Protein AF-A0A1Z7M956-F1 (afdb_monomer_lite)

Radius of gyration: 35.37 Å; chains: 1; bounding box: 91×57×84 Å

Structure (mmCIF, N/CA/C/O backbone):
data_AF-A0A1Z7M956-F1
#
_entry.id   AF-A0A1Z7M956-F1
#
loop_
_atom_site.group_PDB
_atom_site.id
_atom_site.type_symbol
_atom_site.label_atom_id
_atom_site.label_alt_id
_atom_site.label_comp_id
_atom_site.label_asym_id
_atom_site.label_entity_id
_atom_site.label_seq_id
_atom_site.pdbx_PDB_ins_code
_atom_site.Cartn_x
_atom_site.Cartn_y
_atom_site.Cartn_z
_atom_site.occupancy
_atom_site.B_iso_or_equiv
_atom_site.auth_seq_id
_atom_site.auth_comp_id
_atom_site.auth_asym_id
_atom_site.auth_atom_id
_atom_site.pdbx_PDB_model_num
ATOM 1 N N . MET A 1 1 ? -4.228 -3.769 26.757 1.00 69.06 1 MET A N 1
ATOM 2 C CA . MET A 1 1 ? -4.460 -3.901 25.302 1.00 69.06 1 MET A CA 1
ATOM 3 C C . MET A 1 1 ? -5.666 -3.045 24.948 1.00 69.06 1 MET A C 1
ATOM 5 O O . MET A 1 1 ? -6.749 -3.319 25.454 1.00 69.06 1 MET A O 1
ATOM 9 N N . ASN A 1 2 ? -5.478 -1.980 24.170 1.00 79.06 2 ASN A N 1
ATOM 10 C CA . ASN A 1 2 ? -6.565 -1.058 23.831 1.00 79.06 2 ASN A CA 1
ATOM 11 C C . ASN A 1 2 ? -7.382 -1.644 22.675 1.00 79.06 2 ASN A C 1
ATOM 13 O O . ASN A 1 2 ? -6.807 -2.139 21.709 1.00 79.06 2 ASN A O 1
ATOM 17 N N . LYS A 1 3 ? -8.715 -1.613 22.776 1.00 86.62 3 LYS A N 1
ATOM 18 C CA . LYS A 1 3 ? -9.624 -2.133 21.745 1.00 86.62 3 LYS A CA 1
ATOM 19 C C . LYS A 1 3 ? -10.514 -1.006 21.232 1.00 86.62 3 LYS A C 1
ATOM 21 O O . LYS A 1 3 ? -11.073 -0.253 22.028 1.00 86.62 3 LYS A O 1
ATOM 26 N N . LYS A 1 4 ? -10.671 -0.906 19.912 1.00 84.94 4 LYS A N 1
ATOM 27 C CA . LYS A 1 4 ? -11.669 -0.047 19.264 1.00 84.94 4 LYS A CA 1
ATOM 28 C C . LYS A 1 4 ? -12.576 -0.914 18.402 1.00 84.94 4 LYS A C 1
ATOM 30 O O . LYS A 1 4 ? -12.094 -1.744 17.640 1.00 84.94 4 LYS A O 1
ATOM 35 N N . HIS A 1 5 ? -13.882 -0.715 18.534 1.00 88.75 5 HIS A N 1
ATOM 36 C CA . HIS A 1 5 ? -14.869 -1.367 17.683 1.00 88.75 5 HIS A CA 1
ATOM 37 C C . HIS A 1 5 ? -15.119 -0.470 16.475 1.00 88.75 5 HIS A C 1
ATOM 39 O O . HIS A 1 5 ? -15.528 0.679 16.631 1.00 88.75 5 HIS A O 1
ATOM 45 N N . ILE A 1 6 ? -14.846 -0.984 15.280 1.00 91.06 6 ILE A N 1
ATOM 46 C CA . ILE A 1 6 ? -15.010 -0.262 14.019 1.00 91.06 6 ILE A CA 1
ATOM 47 C C . ILE A 1 6 ? -15.943 -1.086 13.141 1.00 91.06 6 ILE A C 1
ATOM 49 O O . ILE A 1 6 ? -15.822 -2.308 13.066 1.00 91.06 6 ILE A O 1
ATOM 53 N N . LYS A 1 7 ? -16.895 -0.415 12.492 1.00 92.12 7 LYS A N 1
ATOM 54 C CA . LYS A 1 7 ? -17.789 -1.054 11.527 1.00 92.12 7 LYS A CA 1
ATOM 55 C C . LYS A 1 7 ? -17.180 -0.978 10.134 1.00 92.12 7 LYS A C 1
ATOM 57 O O . LYS A 1 7 ? -16.616 0.046 9.755 1.00 92.12 7 LYS A O 1
ATOM 62 N N . VAL A 1 8 ? -17.346 -2.049 9.367 1.00 92.88 8 VAL A N 1
ATOM 63 C CA . VAL A 1 8 ? -17.051 -2.039 7.934 1.00 92.88 8 VAL A CA 1
ATOM 64 C C . VAL A 1 8 ? -18.138 -1.228 7.236 1.00 92.88 8 VAL A C 1
ATOM 66 O O . VAL A 1 8 ? -19.327 -1.488 7.421 1.00 92.88 8 VAL A O 1
ATOM 69 N N . ALA A 1 9 ? -17.728 -0.233 6.459 1.00 92.94 9 ALA A N 1
ATOM 70 C CA . ALA A 1 9 ? -18.612 0.560 5.615 1.00 92.94 9 ALA A CA 1
ATOM 71 C C . ALA A 1 9 ? -18.461 0.122 4.155 1.00 92.94 9 ALA A C 1
ATOM 73 O O . ALA A 1 9 ? -17.433 -0.431 3.776 1.00 92.94 9 ALA A O 1
ATOM 74 N N . TYR A 1 10 ? -19.453 0.399 3.314 1.00 91.75 10 TYR A N 1
ATOM 75 C CA . TYR A 1 10 ? -19.299 0.258 1.867 1.00 91.75 10 TYR A CA 1
ATOM 76 C C . TYR A 1 10 ? -18.910 1.596 1.250 1.00 91.75 10 TYR A C 1
ATOM 78 O O . TYR A 1 10 ? -19.408 2.650 1.644 1.00 91.75 10 TYR A O 1
ATOM 86 N N . THR A 1 11 ? -18.021 1.558 0.264 1.00 90.75 11 THR A N 1
ATOM 87 C CA . THR A 1 11 ? -17.719 2.704 -0.590 1.00 90.75 11 THR A CA 1
ATOM 88 C C . THR A 1 11 ? -18.061 2.364 -2.031 1.00 90.75 11 THR A C 1
ATOM 90 O O . THR A 1 11 ? -17.847 1.240 -2.485 1.00 90.75 11 THR A O 1
ATOM 93 N N . SER A 1 12 ? -18.630 3.333 -2.738 1.00 86.75 12 SER A N 1
ATOM 94 C CA . SER A 1 12 ? -18.976 3.192 -4.147 1.00 86.75 12 SER A CA 1
ATOM 95 C C . SER A 1 12 ? -17.800 3.640 -5.000 1.00 86.75 12 SER A C 1
ATOM 97 O O . SER A 1 12 ? -17.324 4.765 -4.853 1.00 86.75 12 SER A O 1
ATOM 99 N N . ARG A 1 13 ? -17.332 2.769 -5.893 1.00 84.56 13 ARG A N 1
ATOM 100 C CA . ARG A 1 13 ? -16.309 3.103 -6.886 1.00 84.56 13 ARG A CA 1
ATOM 101 C C . ARG A 1 13 ? -16.944 3.121 -8.268 1.00 84.56 13 ARG A C 1
ATOM 103 O O . ARG A 1 13 ? -17.614 2.164 -8.647 1.00 84.56 13 ARG A O 1
ATOM 110 N N . LEU A 1 14 ? -16.711 4.204 -9.006 1.00 79.38 14 LEU A N 1
ATOM 111 C CA . LEU A 1 14 ? -17.025 4.268 -10.426 1.00 79.38 14 LEU A CA 1
ATOM 112 C C . LEU A 1 14 ? -15.866 3.618 -11.185 1.00 79.38 14 LEU A C 1
ATOM 114 O O . LEU A 1 14 ? -14.740 4.113 -11.142 1.00 79.38 14 LEU A O 1
ATOM 118 N N . SER A 1 15 ? -16.125 2.497 -11.848 1.00 76.38 15 SER A N 1
ATOM 119 C CA . SER A 1 15 ? -15.137 1.833 -12.699 1.00 76.38 15 SER A CA 1
ATOM 120 C C . SER A 1 15 ? -15.799 1.429 -14.011 1.00 76.38 15 SER A C 1
ATOM 122 O O . SER A 1 15 ? -16.836 0.764 -14.013 1.00 76.38 15 SER A O 1
ATOM 124 N N . GLY A 1 16 ? -15.244 1.900 -15.133 1.00 73.25 16 GLY A N 1
ATOM 125 C CA . GLY A 1 16 ? -15.727 1.551 -16.475 1.00 73.25 16 GLY A CA 1
ATOM 126 C C . GLY A 1 16 ? -17.200 1.890 -16.749 1.00 73.25 16 GLY A C 1
ATOM 127 O O . GLY A 1 16 ? -17.848 1.171 -17.496 1.00 73.25 16 GLY A O 1
ATOM 128 N N . GLY A 1 17 ? -17.753 2.933 -16.118 1.00 78.19 17 GLY A N 1
ATOM 129 C CA . GLY A 1 17 ? -19.164 3.322 -16.280 1.00 78.19 17 GLY A CA 1
ATOM 130 C C . GLY A 1 17 ? -20.163 2.543 -15.414 1.00 78.19 17 GLY A C 1
ATOM 131 O O . GLY A 1 17 ? -21.357 2.814 -15.485 1.00 78.19 17 GLY A O 1
ATOM 132 N N . SER A 1 18 ? -19.695 1.621 -14.564 1.00 78.56 18 SER A N 1
ATOM 133 C CA . SER A 1 18 ? -20.524 0.886 -13.600 1.00 78.56 18 SER A CA 1
ATOM 134 C C . SER A 1 18 ? -20.219 1.291 -12.153 1.00 78.56 18 SER A C 1
ATOM 136 O O . SER A 1 18 ? -19.098 1.699 -11.827 1.00 78.56 18 SER A O 1
ATOM 138 N N . TYR A 1 19 ? -21.235 1.199 -11.290 1.00 80.75 19 TYR A N 1
ATOM 139 C CA . TYR A 1 19 ? -21.121 1.435 -9.851 1.00 80.75 19 TYR A CA 1
ATOM 140 C C . TYR A 1 19 ? -20.904 0.115 -9.115 1.00 80.75 19 TYR A C 1
ATOM 142 O O . TYR A 1 19 ? -21.796 -0.731 -9.085 1.00 80.75 19 TYR A O 1
ATOM 150 N N . THR A 1 20 ? -19.753 -0.023 -8.457 1.00 87.00 20 THR A N 1
ATOM 151 C CA . THR A 1 20 ? -19.447 -1.200 -7.633 1.00 87.00 20 THR A CA 1
ATOM 152 C C . THR A 1 20 ? -19.281 -0.785 -6.179 1.00 87.00 20 THR A C 1
ATOM 154 O O . THR A 1 20 ? -18.484 0.103 -5.860 1.00 87.00 20 THR A O 1
ATOM 157 N N . GLN A 1 21 ? -20.026 -1.434 -5.284 1.00 89.38 21 GLN A N 1
ATOM 158 C CA . GLN A 1 21 ? -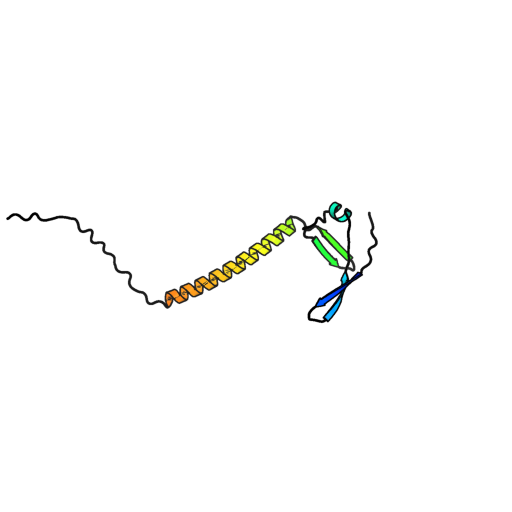19.838 -1.284 -3.845 1.00 89.38 21 GLN A CA 1
ATOM 159 C C . GLN A 1 21 ? -18.725 -2.215 -3.374 1.00 89.38 21 GLN A C 1
ATOM 161 O O . GLN A 1 21 ? -18.760 -3.416 -3.630 1.00 89.38 21 GLN A O 1
ATOM 166 N N . VAL A 1 22 ? -17.743 -1.659 -2.670 1.00 91.12 22 VAL A N 1
ATOM 167 C CA . VAL A 1 22 ? -16.633 -2.423 -2.090 1.00 91.12 22 VAL A CA 1
ATOM 168 C C . VAL A 1 22 ? -16.508 -2.131 -0.594 1.00 91.12 22 VAL A C 1
ATOM 170 O O . VAL A 1 22 ? -16.775 -0.999 -0.173 1.00 91.12 22 VAL A O 1
ATOM 173 N N . PRO A 1 23 ? -16.128 -3.122 0.232 1.00 91.56 23 PRO A N 1
ATOM 174 C CA . PRO A 1 23 ? -15.942 -2.914 1.662 1.00 91.56 23 PRO A CA 1
ATOM 175 C C . PRO A 1 23 ? -14.774 -1.954 1.936 1.00 91.56 23 PRO A C 1
ATOM 177 O O . PRO A 1 23 ? -13.747 -1.971 1.256 1.00 91.56 23 PRO A O 1
ATOM 180 N N . LYS A 1 24 ? -14.939 -1.109 2.953 1.00 92.75 24 LYS A N 1
ATOM 181 C CA . LYS A 1 24 ? -13.985 -0.102 3.419 1.00 92.75 24 LYS A CA 1
ATOM 182 C C . LYS A 1 24 ? -13.916 -0.132 4.946 1.00 92.75 24 LYS A C 1
ATOM 184 O O . LYS A 1 24 ? -14.932 -0.023 5.631 1.00 92.75 24 LYS A O 1
ATOM 189 N N . ILE A 1 25 ? -12.698 -0.207 5.470 1.00 92.56 25 ILE A N 1
ATOM 190 C CA . ILE A 1 25 ? -12.392 0.041 6.882 1.00 92.56 25 ILE A CA 1
ATOM 191 C C . ILE A 1 25 ? -11.817 1.455 6.974 1.00 92.56 25 ILE A C 1
ATOM 193 O O . ILE A 1 25 ? -10.927 1.812 6.203 1.00 92.56 25 ILE A O 1
ATOM 197 N N . GLN A 1 26 ? -12.343 2.271 7.886 1.00 91.56 26 GLN A N 1
ATOM 198 C CA . GLN A 1 26 ? -11.875 3.636 8.124 1.00 91.56 26 GLN A CA 1
ATOM 199 C C . GLN A 1 26 ? -11.464 3.767 9.588 1.00 91.56 26 GLN A C 1
ATOM 201 O O . GLN A 1 26 ? -12.230 3.427 10.489 1.00 91.56 26 GLN A O 1
ATOM 206 N N . MET A 1 27 ? -10.234 4.224 9.810 1.00 91.00 27 MET A N 1
ATOM 207 C CA . MET 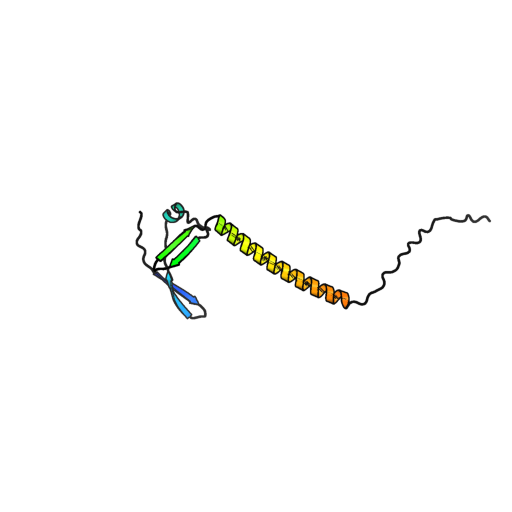A 1 27 ? -9.645 4.429 11.130 1.00 91.00 27 MET A CA 1
ATOM 208 C C . MET A 1 27 ? -9.106 5.850 11.178 1.00 91.00 27 MET A C 1
ATOM 210 O O . MET A 1 27 ? -8.367 6.248 10.282 1.00 91.00 27 MET A O 1
ATOM 214 N N . GLU A 1 28 ? -9.474 6.606 12.206 1.00 89.62 28 GLU A N 1
ATOM 215 C CA . GLU A 1 28 ? -9.069 8.002 12.362 1.00 89.62 28 GLU A CA 1
ATOM 216 C C . GLU A 1 28 ? -8.719 8.297 13.824 1.00 89.62 28 GLU A C 1
ATOM 218 O O . GLU A 1 28 ? -9.223 7.647 14.750 1.00 89.62 28 GLU A O 1
ATOM 223 N N . GLY A 1 29 ? -7.853 9.290 14.028 1.00 89.12 29 GLY A N 1
ATOM 224 C CA . GLY A 1 29 ? -7.509 9.841 15.337 1.00 89.12 29 GLY A CA 1
ATOM 225 C C . GLY A 1 29 ? -6.011 9.845 15.641 1.00 89.12 29 GLY A C 1
ATOM 226 O O . GLY A 1 29 ? -5.236 9.106 15.042 1.00 89.12 29 GLY A O 1
ATOM 227 N N . ARG A 1 30 ? -5.626 10.662 16.632 1.00 89.75 30 ARG A N 1
ATOM 228 C CA . ARG A 1 30 ? -4.224 10.877 17.052 1.00 89.75 30 ARG A CA 1
ATOM 229 C C . ARG A 1 30 ? -3.503 9.602 17.505 1.00 89.75 30 ARG A C 1
ATOM 231 O O . ARG A 1 30 ? -2.300 9.486 17.337 1.00 89.75 30 ARG A O 1
ATOM 238 N N . TRP A 1 31 ? -4.257 8.611 17.979 1.00 89.62 31 TRP A N 1
ATOM 239 C CA . TRP A 1 31 ? -3.733 7.297 18.363 1.00 89.62 31 TRP A CA 1
ATOM 240 C C . TRP A 1 31 ? -3.042 6.550 17.208 1.00 89.62 31 TRP A C 1
ATOM 242 O O . TRP A 1 31 ? -2.234 5.665 17.460 1.00 89.62 31 TRP A O 1
ATOM 252 N N . LEU A 1 32 ? -3.349 6.879 15.946 1.00 91.06 32 LEU A N 1
ATOM 253 C CA . LEU A 1 32 ? -2.637 6.321 14.794 1.00 91.06 32 LEU A CA 1
ATOM 254 C C . LEU A 1 32 ? -1.206 6.863 14.714 1.00 91.06 32 LEU A C 1
ATOM 256 O O . LEU A 1 32 ? -0.271 6.087 14.536 1.00 91.06 32 LEU A O 1
ATOM 260 N N . GLU A 1 33 ? -1.024 8.169 14.916 1.00 89.81 33 GLU A N 1
ATOM 261 C CA . GLU A 1 33 ? 0.303 8.794 14.928 1.00 89.81 33 GLU A CA 1
ATOM 262 C C . GLU A 1 33 ? 1.149 8.280 16.098 1.00 89.81 33 GLU A C 1
ATOM 264 O O . GLU A 1 33 ? 2.322 7.969 15.909 1.00 89.81 33 GLU A O 1
ATOM 269 N N . GLU A 1 34 ? 0.542 8.093 17.276 1.00 88.88 34 GLU A N 1
ATOM 270 C CA . GLU A 1 34 ? 1.198 7.503 18.457 1.00 88.88 34 GLU A CA 1
ATOM 271 C C . GLU A 1 34 ? 1.707 6.070 18.209 1.00 88.88 34 GLU A C 1
ATOM 273 O O . GLU A 1 34 ? 2.685 5.644 18.819 1.00 88.88 34 GLU A O 1
ATOM 278 N N . LEU A 1 35 ? 1.070 5.328 17.296 1.00 87.50 35 LEU A N 1
ATOM 279 C CA . LEU A 1 35 ? 1.481 3.983 16.877 1.00 87.50 35 LEU A CA 1
ATOM 280 C C . LEU A 1 35 ? 2.464 3.985 15.690 1.00 87.50 35 LEU A C 1
ATOM 282 O O . LEU A 1 35 ? 2.816 2.917 15.189 1.00 87.50 35 LEU A O 1
ATOM 286 N N . GLY A 1 36 ? 2.904 5.159 15.224 1.00 87.19 36 GLY A N 1
ATOM 287 C CA . GLY A 1 36 ? 3.835 5.304 14.100 1.00 87.19 36 GLY A CA 1
ATOM 288 C C . GLY A 1 36 ? 3.173 5.351 12.718 1.00 87.19 36 GLY A C 1
ATOM 289 O O . GLY A 1 36 ? 3.867 5.305 11.702 1.00 87.19 36 GLY A O 1
ATOM 290 N N . PHE A 1 37 ? 1.844 5.470 12.641 1.00 90.69 37 PHE A N 1
ATOM 291 C CA . PHE A 1 37 ? 1.119 5.684 11.384 1.00 90.69 37 PHE A CA 1
ATOM 292 C C . PHE A 1 37 ? 1.021 7.179 11.058 1.00 90.69 37 PHE A C 1
ATOM 294 O O . PHE A 1 37 ? -0.054 7.776 11.095 1.00 90.69 37 PHE A O 1
ATOM 301 N N . SER A 1 38 ? 2.164 7.792 10.759 1.00 90.12 38 SER A N 1
ATOM 302 C CA . SER A 1 38 ? 2.238 9.197 10.351 1.00 90.12 38 SER A CA 1
ATOM 303 C C . SER A 1 38 ? 1.773 9.407 8.907 1.00 90.12 38 SER A C 1
ATOM 305 O O . SER A 1 38 ? 1.829 8.509 8.062 1.00 90.12 38 SER A O 1
ATOM 307 N N . ILE A 1 39 ? 1.329 10.627 8.604 1.00 88.62 39 ILE A N 1
ATOM 308 C CA . ILE A 1 39 ? 0.961 11.029 7.242 1.00 88.62 39 ILE A CA 1
ATOM 309 C C . ILE A 1 39 ? 2.181 10.881 6.320 1.00 88.62 39 ILE A C 1
ATOM 311 O O . ILE A 1 39 ? 3.268 11.354 6.638 1.00 88.62 39 ILE A O 1
ATOM 315 N N . GLY A 1 40 ? 1.992 10.230 5.170 1.00 86.12 40 GLY A N 1
ATOM 316 C CA . GLY A 1 40 ? 3.056 9.973 4.190 1.00 86.12 40 GLY A CA 1
ATOM 317 C C . GLY A 1 40 ? 3.847 8.682 4.430 1.00 86.12 40 GLY A C 1
ATOM 318 O O . GLY A 1 40 ? 4.565 8.244 3.531 1.00 86.12 40 GLY A O 1
ATOM 319 N N . SER A 1 41 ? 3.682 8.028 5.582 1.00 86.56 41 SER A N 1
ATOM 320 C CA . SER A 1 41 ? 4.315 6.736 5.850 1.00 86.56 41 SER A CA 1
ATOM 321 C C . SER A 1 41 ? 3.731 5.630 4.970 1.00 86.56 41 SER A C 1
ATOM 323 O O . SER A 1 41 ? 2.521 5.545 4.751 1.00 86.56 41 SER A O 1
ATOM 325 N N . THR A 1 42 ? 4.597 4.734 4.488 1.00 87.94 42 THR A N 1
ATOM 326 C CA . THR A 1 42 ? 4.156 3.498 3.828 1.00 87.94 42 THR A CA 1
ATOM 327 C C . THR A 1 42 ? 3.803 2.460 4.890 1.00 87.94 42 THR A C 1
ATOM 329 O O . THR A 1 42 ? 4.556 2.252 5.841 1.00 87.94 42 THR A O 1
ATOM 332 N N . ILE A 1 43 ? 2.661 1.797 4.722 1.00 91.12 43 ILE A N 1
ATOM 333 C CA . ILE A 1 43 ? 2.197 0.732 5.615 1.00 91.12 43 ILE A CA 1
ATOM 334 C C . ILE A 1 43 ? 2.215 -0.610 4.895 1.00 91.12 43 ILE A C 1
ATOM 336 O O . ILE A 1 43 ? 2.019 -0.678 3.679 1.00 91.12 43 ILE A O 1
ATOM 340 N N . VAL A 1 44 ? 2.407 -1.674 5.664 1.00 90.62 44 VAL A N 1
ATOM 341 C CA . VAL A 1 44 ? 2.248 -3.051 5.206 1.00 90.62 44 VAL A CA 1
ATOM 342 C C . VAL A 1 44 ? 0.922 -3.577 5.737 1.00 90.62 44 VAL A C 1
ATOM 344 O O . VAL A 1 44 ? 0.589 -3.404 6.912 1.00 90.62 44 VAL A O 1
ATOM 347 N N . VAL A 1 45 ? 0.155 -4.197 4.843 1.00 91.62 45 VAL A N 1
ATOM 348 C CA . VAL A 1 45 ? -1.131 -4.818 5.151 1.00 91.62 45 VAL A CA 1
ATOM 349 C C . VAL A 1 45 ? -1.041 -6.289 4.762 1.00 91.62 45 VAL A C 1
ATOM 351 O O . VAL A 1 45 ? -1.109 -6.636 3.584 1.00 91.62 45 VAL A O 1
ATOM 354 N N . GLU A 1 46 ? -0.862 -7.143 5.761 1.00 92.31 46 GLU A N 1
ATOM 355 C CA . GLU A 1 46 ? -0.852 -8.599 5.630 1.00 92.31 46 GLU A CA 1
ATOM 356 C C . GLU A 1 46 ? -2.265 -9.121 5.923 1.00 92.31 46 GLU A C 1
ATOM 358 O O . GLU A 1 46 ? -2.907 -8.700 6.887 1.00 92.31 46 GLU A O 1
ATOM 363 N N . TYR A 1 47 ? -2.782 -10.017 5.084 1.00 92.88 47 TYR A N 1
ATOM 364 C CA . TYR A 1 47 ? -4.127 -10.578 5.223 1.00 92.88 47 TYR A CA 1
ATOM 365 C C . TYR A 1 47 ? -4.074 -12.107 5.165 1.00 92.88 47 TYR A C 1
ATOM 367 O O . TYR A 1 47 ? -3.399 -12.678 4.311 1.00 92.88 47 TYR A O 1
ATOM 375 N N . GLY A 1 48 ? -4.793 -12.772 6.070 1.00 92.44 48 GLY A N 1
ATOM 376 C CA . GLY A 1 48 ? -4.815 -14.233 6.166 1.00 92.44 48 GLY A CA 1
ATOM 377 C C . GLY A 1 48 ? -5.651 -14.720 7.347 1.00 92.44 48 GLY A C 1
ATOM 378 O O . GLY A 1 48 ? -5.834 -13.993 8.321 1.00 92.44 48 GLY A O 1
ATOM 379 N N . GLU A 1 49 ? -6.195 -15.935 7.246 1.00 91.31 49 GLU A N 1
ATOM 380 C CA . GLU A 1 49 ? -6.901 -16.616 8.352 1.00 91.31 49 GLU A CA 1
ATOM 381 C C . GLU A 1 49 ? -8.047 -15.797 8.987 1.00 91.31 49 GLU A C 1
ATOM 383 O O . GLU A 1 49 ? -8.312 -15.872 10.183 1.00 91.31 49 GLU A O 1
ATOM 388 N N . GLY A 1 50 ? -8.737 -14.971 8.191 1.00 90.31 50 GLY A N 1
ATOM 389 C CA . GLY A 1 50 ? -9.807 -14.096 8.691 1.00 90.31 50 GLY A CA 1
ATOM 390 C C . GLY A 1 50 ? -9.313 -12.887 9.494 1.00 90.31 50 GLY A C 1
ATOM 391 O O . GLY A 1 50 ? -10.115 -12.203 10.129 1.00 90.31 50 GLY A O 1
ATOM 392 N N . SER A 1 51 ? -8.012 -12.601 9.452 1.00 90.00 51 SER A N 1
ATOM 393 C CA . SER A 1 51 ? -7.376 -11.485 10.142 1.00 90.00 51 SER A CA 1
ATOM 394 C C . SER A 1 51 ? -6.641 -10.556 9.173 1.00 90.00 51 SER A C 1
ATOM 396 O O . SER A 1 51 ? -6.227 -10.940 8.074 1.00 90.00 51 SER A O 1
ATOM 398 N N . LEU A 1 52 ? -6.515 -9.299 9.593 1.00 91.75 52 LEU A N 1
ATOM 399 C CA . LEU A 1 52 ? -5.753 -8.265 8.910 1.00 91.75 52 LEU A CA 1
ATOM 400 C C . LEU A 1 52 ? -4.698 -7.753 9.889 1.00 91.75 52 LEU A C 1
ATOM 402 O O . LEU A 1 52 ? -5.047 -7.217 10.942 1.00 91.75 52 LEU A O 1
ATOM 406 N N . CYS A 1 53 ? -3.427 -7.907 9.541 1.00 90.81 53 CYS A N 1
ATOM 407 C CA . CYS A 1 53 ? -2.316 -7.328 10.277 1.00 90.81 53 CYS A CA 1
ATOM 408 C C . CYS A 1 53 ? -1.860 -6.066 9.542 1.00 90.81 53 CYS A C 1
ATOM 410 O O . CYS A 1 53 ? -1.418 -6.118 8.394 1.00 90.81 53 CYS A O 1
ATOM 412 N N . ILE A 1 54 ? -2.013 -4.914 10.193 1.00 91.81 54 ILE A N 1
ATOM 413 C CA . ILE A 1 54 ? -1.566 -3.624 9.667 1.00 91.81 54 ILE A CA 1
ATOM 414 C C . ILE A 1 54 ? -0.390 -3.165 10.518 1.00 91.81 54 ILE A C 1
ATOM 416 O O . ILE A 1 54 ? -0.528 -3.021 11.734 1.00 91.81 54 ILE A O 1
ATOM 420 N N . ARG A 1 55 ? 0.747 -2.896 9.879 1.00 91.38 55 ARG A N 1
ATOM 421 C CA . ARG A 1 55 ? 1.956 -2.404 10.550 1.00 91.38 55 ARG A CA 1
ATOM 422 C C . ARG A 1 55 ? 2.654 -1.320 9.725 1.00 91.38 55 ARG A C 1
ATOM 424 O O . ARG A 1 55 ? 2.536 -1.325 8.496 1.00 91.38 55 ARG A O 1
ATOM 431 N N . PRO A 1 56 ? 3.398 -0.400 10.359 1.00 89.19 56 PRO A N 1
ATOM 432 C CA . PRO A 1 56 ? 4.318 0.469 9.637 1.00 89.19 56 PRO A CA 1
ATOM 433 C C . PRO A 1 56 ? 5.365 -0.368 8.892 1.00 89.19 56 PRO A C 1
ATOM 435 O O . PRO A 1 56 ? 5.810 -1.413 9.379 1.00 89.19 56 PRO A O 1
ATOM 438 N N . MET A 1 57 ? 5.745 0.080 7.698 1.00 88.25 57 MET A N 1
ATOM 439 C CA . MET A 1 57 ? 6.844 -0.535 6.959 1.00 88.25 57 MET A CA 1
ATOM 440 C C . MET A 1 57 ? 8.165 -0.235 7.670 1.00 88.25 57 MET A C 1
ATOM 442 O O . MET A 1 57 ? 8.397 0.897 8.095 1.00 88.25 57 MET A O 1
ATOM 446 N N . THR A 1 58 ? 9.029 -1.239 7.814 1.00 84.94 58 THR A N 1
ATOM 447 C CA . THR A 1 58 ? 10.339 -1.040 8.454 1.00 84.94 58 THR A CA 1
ATOM 448 C C . THR A 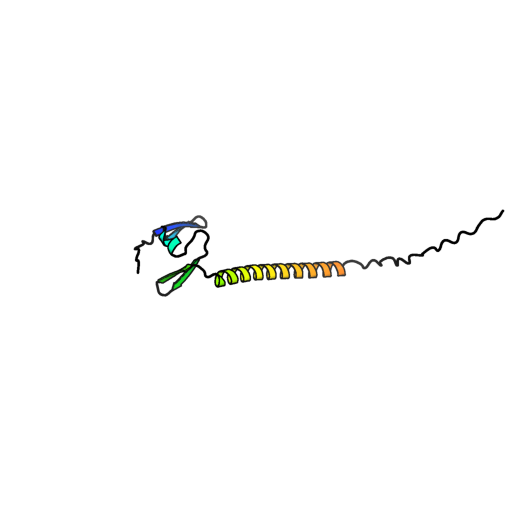1 58 ? 11.317 -0.382 7.478 1.00 84.94 58 THR A C 1
ATOM 450 O O . THR A 1 58 ? 11.205 -0.558 6.265 1.00 84.94 58 THR A O 1
ATOM 453 N N . GLU A 1 59 ? 12.309 0.349 7.994 1.00 78.94 59 GLU A N 1
ATOM 454 C CA . GLU A 1 59 ? 13.325 1.044 7.188 1.00 78.94 59 GLU A CA 1
ATOM 455 C C . GLU A 1 59 ? 14.049 0.108 6.205 1.00 78.94 59 GLU A C 1
ATOM 457 O O . GLU A 1 59 ? 14.253 0.466 5.046 1.00 78.94 59 GLU A O 1
ATOM 462 N N . MET A 1 60 ? 14.342 -1.131 6.617 1.00 78.25 60 MET A N 1
ATOM 463 C CA . MET A 1 60 ? 14.948 -2.133 5.731 1.00 78.25 60 MET A CA 1
ATOM 464 C C . MET A 1 60 ? 14.051 -2.502 4.545 1.00 78.25 60 MET A C 1
ATOM 466 O O . MET A 1 60 ? 14.529 -2.587 3.416 1.00 78.25 60 MET A O 1
ATOM 470 N N . GLU A 1 61 ? 12.750 -2.692 4.778 1.00 83.62 61 GLU A N 1
ATOM 471 C CA . GLU A 1 61 ? 11.802 -3.022 3.709 1.00 83.62 61 GLU A CA 1
ATOM 472 C C . GLU A 1 61 ? 11.651 -1.837 2.744 1.00 83.62 61 GLU A C 1
ATOM 474 O O . GLU A 1 61 ? 11.547 -2.023 1.528 1.00 83.62 61 GLU A O 1
ATOM 479 N N . LEU A 1 62 ? 11.657 -0.605 3.268 1.00 81.19 62 LEU A N 1
ATOM 480 C CA . LEU A 1 62 ? 11.607 0.608 2.454 1.00 81.19 62 LEU A CA 1
ATOM 481 C C . LEU A 1 62 ? 12.852 0.725 1.566 1.00 81.19 62 LEU A C 1
ATOM 483 O O . LEU A 1 62 ? 12.724 0.964 0.364 1.00 81.19 62 LEU A O 1
ATOM 487 N N . ALA A 1 63 ? 14.037 0.499 2.137 1.00 82.69 63 ALA A N 1
ATOM 488 C CA . ALA A 1 63 ? 15.299 0.501 1.405 1.00 82.69 63 ALA A CA 1
ATOM 489 C C . ALA A 1 63 ? 15.331 -0.595 0.329 1.00 82.69 63 ALA A C 1
ATOM 491 O O . ALA A 1 63 ? 15.769 -0.353 -0.795 1.00 82.69 63 ALA A O 1
ATOM 492 N N . GLU A 1 64 ? 14.812 -1.789 0.621 1.00 87.06 64 GLU A N 1
ATOM 493 C CA . GLU A 1 64 ? 14.711 -2.863 -0.365 1.00 87.06 64 GLU A CA 1
ATOM 494 C C . GLU A 1 64 ? 13.736 -2.520 -1.497 1.00 87.06 64 GLU A C 1
ATOM 496 O O . GLU A 1 64 ? 14.036 -2.763 -2.671 1.00 87.06 64 GLU A O 1
ATOM 501 N N . LYS A 1 65 ? 12.591 -1.908 -1.174 1.00 84.56 65 LYS A N 1
ATOM 502 C CA . LYS A 1 65 ? 11.631 -1.432 -2.175 1.00 84.56 65 LYS A CA 1
ATOM 503 C C . LYS A 1 65 ? 12.271 -0.392 -3.095 1.00 84.56 65 LYS A C 1
ATOM 505 O O . LYS A 1 65 ? 12.186 -0.560 -4.309 1.00 84.56 65 LYS A O 1
ATOM 510 N N . GLN A 1 66 ? 12.951 0.608 -2.530 1.00 88.12 66 GLN A N 1
ATOM 511 C CA . GLN A 1 66 ? 13.678 1.627 -3.292 1.00 88.12 66 GLN A CA 1
ATOM 512 C C . GLN A 1 66 ? 14.766 0.996 -4.157 1.00 88.12 66 GLN A C 1
ATOM 514 O O . GLN A 1 66 ? 14.834 1.256 -5.352 1.00 88.12 66 GLN A O 1
ATOM 519 N N . ARG A 1 67 ? 15.573 0.091 -3.593 1.00 88.38 67 ARG A N 1
ATOM 520 C CA . ARG A 1 67 ? 16.613 -0.624 -4.340 1.00 88.38 67 ARG A CA 1
ATOM 521 C C . ARG A 1 67 ? 16.025 -1.389 -5.520 1.00 88.38 67 ARG A C 1
ATOM 523 O O . ARG A 1 67 ? 16.595 -1.365 -6.603 1.00 88.38 67 ARG A O 1
ATOM 530 N N . ARG A 1 68 ? 14.885 -2.054 -5.330 1.00 91.00 68 ARG A N 1
ATOM 531 C CA . ARG A 1 68 ? 14.194 -2.795 -6.391 1.00 91.00 68 ARG A CA 1
ATOM 532 C C . ARG A 1 68 ? 13.638 -1.873 -7.473 1.00 91.00 68 ARG A C 1
ATOM 534 O O . ARG A 1 68 ? 13.672 -2.244 -8.641 1.00 91.00 68 ARG A O 1
ATOM 541 N N . GLU A 1 69 ? 13.115 -0.710 -7.105 1.00 91.50 69 GLU A N 1
ATOM 542 C CA . GLU A 1 69 ? 12.656 0.308 -8.058 1.00 91.50 69 GLU A CA 1
ATOM 543 C C . GLU A 1 69 ? 13.835 0.853 -8.871 1.00 91.50 69 GLU A C 1
ATOM 545 O O . GLU A 1 69 ? 13.823 0.744 -10.096 1.00 91.50 69 GLU A O 1
ATOM 550 N N . THR A 1 70 ? 14.906 1.285 -8.203 1.00 91.56 70 THR A N 1
ATOM 551 C CA . THR A 1 70 ? 16.144 1.743 -8.849 1.00 91.56 70 THR A CA 1
ATOM 552 C C . THR A 1 70 ? 16.752 0.666 -9.746 1.00 91.56 70 THR A C 1
ATOM 554 O O . THR A 1 70 ? 17.162 0.962 -10.864 1.00 91.56 70 THR A O 1
ATOM 557 N N . GLN A 1 71 ? 16.779 -0.598 -9.308 1.00 93.12 71 GLN A N 1
ATOM 558 C CA . GLN A 1 71 ? 17.304 -1.700 -10.116 1.00 93.12 71 GLN A CA 1
ATOM 559 C C . GLN A 1 71 ? 16.481 -1.904 -11.390 1.00 93.12 71 GLN A C 1
ATOM 561 O O . GLN A 1 71 ? 17.050 -2.028 -12.467 1.00 93.12 71 GLN A O 1
ATOM 566 N N . LYS A 1 72 ? 15.146 -1.874 -11.297 1.00 93.56 72 LYS A N 1
ATOM 567 C CA . LYS A 1 72 ? 14.275 -1.982 -12.476 1.00 93.56 72 LYS A CA 1
ATOM 568 C C . LYS A 1 72 ? 14.487 -0.832 -13.456 1.00 93.56 72 LYS A C 1
ATOM 570 O O . LYS A 1 72 ? 14.470 -1.051 -14.665 1.00 93.56 72 LYS A O 1
ATOM 575 N N . GLU A 1 73 ? 14.681 0.383 -12.952 1.00 95.12 73 GLU A N 1
ATOM 576 C CA . GLU A 1 73 ? 15.003 1.531 -13.799 1.00 95.12 73 GLU A CA 1
ATOM 577 C C . GLU A 1 73 ? 16.365 1.372 -14.479 1.00 95.12 73 GLU A C 1
ATOM 579 O O . GLU A 1 73 ? 16.480 1.634 -15.678 1.00 95.12 73 GLU A O 1
ATOM 584 N N . LEU A 1 74 ? 17.383 0.907 -13.746 1.00 94.94 74 LEU A N 1
ATOM 585 C CA . LEU A 1 74 ? 18.701 0.604 -14.305 1.00 94.94 74 LEU A CA 1
ATOM 586 C C . LEU A 1 74 ? 18.612 -0.470 -15.392 1.00 94.94 74 LEU A C 1
ATOM 588 O O . LEU A 1 74 ? 19.161 -0.274 -16.475 1.00 94.94 74 LEU A O 1
ATOM 592 N N . ASP A 1 75 ? 17.871 -1.549 -15.149 1.00 95.69 75 ASP A N 1
ATOM 593 C CA . ASP A 1 75 ? 17.679 -2.638 -16.109 1.00 95.69 75 ASP A CA 1
ATOM 594 C C . ASP A 1 75 ? 16.963 -2.145 -17.375 1.00 95.69 75 ASP A C 1
ATOM 596 O O . ASP A 1 75 ? 17.385 -2.442 -18.497 1.00 95.69 75 ASP A O 1
ATOM 600 N N . SER A 1 76 ? 15.915 -1.329 -17.214 1.00 96.31 76 SER A N 1
ATOM 601 C CA . SER A 1 76 ? 15.200 -0.719 -18.339 1.00 96.31 76 SER A CA 1
ATOM 602 C C . SER A 1 76 ? 16.115 0.190 -19.161 1.00 96.31 76 SER A C 1
ATOM 604 O O . SER A 1 76 ? 16.105 0.121 -20.390 1.00 96.31 76 SER A O 1
ATOM 606 N N . LYS A 1 77 ? 16.926 1.029 -18.505 1.00 95.88 77 LYS A N 1
ATOM 607 C CA . LYS A 1 77 ? 17.875 1.922 -19.188 1.00 95.88 77 LYS A CA 1
ATOM 608 C C . LYS A 1 77 ? 18.983 1.143 -19.890 1.00 95.88 77 LYS A C 1
ATOM 610 O O . LYS A 1 77 ? 19.332 1.477 -21.018 1.00 95.88 77 LYS A O 1
ATOM 615 N N . ALA A 1 78 ? 19.507 0.089 -19.269 1.00 96.19 78 ALA A N 1
ATOM 616 C CA . ALA A 1 78 ? 20.523 -0.768 -19.871 1.00 96.19 78 ALA A CA 1
ATOM 617 C C . ALA A 1 78 ? 19.996 -1.474 -21.131 1.00 96.19 78 ALA A C 1
ATOM 619 O O . ALA A 1 78 ? 20.687 -1.525 -22.150 1.00 96.19 78 ALA A O 1
ATOM 620 N N . ALA A 1 79 ? 18.754 -1.967 -21.094 1.00 95.88 79 ALA A N 1
ATOM 621 C CA . ALA A 1 79 ? 18.106 -2.563 -22.258 1.00 95.88 79 ALA A CA 1
ATOM 622 C C . ALA A 1 79 ? 17.924 -1.550 -23.403 1.00 95.88 79 ALA A C 1
ATOM 624 O O . ALA A 1 79 ? 18.176 -1.887 -24.562 1.00 95.88 79 ALA A O 1
ATOM 625 N N . GLU A 1 80 ? 17.537 -0.313 -23.085 1.00 96.94 80 GLU A N 1
ATOM 626 C CA . GLU A 1 80 ? 17.405 0.780 -24.056 1.00 96.94 80 GLU A CA 1
ATOM 627 C C . GLU A 1 80 ? 18.758 1.123 -24.699 1.00 96.94 80 GLU A C 1
ATOM 629 O O . GLU A 1 80 ? 18.880 1.141 -25.924 1.00 96.94 80 GLU A O 1
ATOM 634 N N . ILE A 1 81 ? 19.803 1.302 -23.882 1.00 97.06 81 ILE A N 1
ATOM 635 C CA . ILE A 1 81 ? 21.169 1.573 -24.354 1.00 97.06 81 ILE A CA 1
ATOM 636 C C . ILE A 1 81 ? 21.633 0.466 -25.297 1.00 97.06 81 ILE A C 1
ATOM 638 O O . ILE A 1 81 ? 22.128 0.755 -26.383 1.00 97.06 81 ILE A O 1
ATOM 642 N N . ARG A 1 82 ? 21.424 -0.802 -24.929 1.00 96.81 82 ARG A N 1
ATOM 643 C CA . ARG A 1 82 ? 21.813 -1.941 -25.766 1.00 96.81 82 ARG A CA 1
ATOM 644 C C . ARG A 1 82 ? 21.093 -1.936 -27.117 1.00 96.81 82 ARG A C 1
ATOM 646 O O . ARG A 1 82 ? 21.711 -2.223 -28.140 1.00 96.81 82 ARG A O 1
ATOM 653 N N . ARG A 1 83 ? 19.799 -1.598 -27.140 1.00 97.12 83 ARG A N 1
ATOM 654 C CA . ARG A 1 83 ? 19.026 -1.463 -28.389 1.00 97.12 83 ARG A CA 1
ATOM 655 C C . ARG A 1 83 ? 19.568 -0.341 -29.269 1.00 97.12 83 ARG A C 1
ATOM 657 O O . ARG A 1 83 ? 19.686 -0.526 -30.479 1.00 97.12 83 ARG A O 1
ATOM 664 N N . LEU A 1 84 ? 19.895 0.802 -28.671 1.00 96.50 84 LEU A N 1
ATOM 665 C CA . LEU A 1 84 ? 20.454 1.945 -29.388 1.00 96.50 84 LEU A CA 1
ATOM 666 C C . LEU A 1 84 ? 21.853 1.649 -29.935 1.00 96.50 84 LEU A C 1
ATOM 668 O O . LEU A 1 84 ? 22.109 1.946 -31.096 1.00 96.50 84 LEU A O 1
ATOM 672 N N . GLN A 1 85 ? 22.721 1.009 -29.148 1.00 94.62 85 GLN A N 1
ATOM 673 C CA . GLN A 1 85 ? 24.049 0.577 -29.594 1.00 94.62 85 GLN A CA 1
ATOM 674 C C . GLN A 1 85 ? 23.959 -0.355 -30.802 1.00 94.62 85 GLN A C 1
ATOM 676 O O . GLN A 1 85 ? 24.628 -0.117 -31.801 1.00 94.62 85 GLN A O 1
ATOM 681 N N . PHE A 1 86 ? 23.083 -1.363 -30.745 1.00 95.38 86 PHE A N 1
ATOM 682 C CA . PHE A 1 86 ? 22.883 -2.290 -31.859 1.00 95.38 86 PHE A CA 1
ATOM 683 C C . PHE A 1 86 ? 22.413 -1.578 -33.136 1.00 95.38 86 PHE A C 1
ATOM 685 O O . PHE A 1 86 ? 22.901 -1.865 -34.227 1.00 95.38 86 PHE A O 1
ATOM 692 N N . ARG A 1 87 ? 21.481 -0.625 -33.009 1.00 94.44 87 ARG A N 1
ATOM 693 C CA . ARG A 1 87 ? 21.040 0.200 -34.143 1.00 94.44 87 ARG A CA 1
ATOM 694 C C . ARG A 1 87 ? 22.177 1.037 -34.718 1.00 94.44 87 ARG A C 1
ATOM 696 O O . ARG A 1 87 ? 22.354 1.042 -35.928 1.00 94.44 87 ARG A O 1
ATOM 703 N N . LEU A 1 88 ? 22.938 1.711 -33.860 1.00 94.38 88 LEU A N 1
ATOM 704 C CA . LEU A 1 88 ? 24.027 2.591 -34.269 1.00 94.38 88 LEU A CA 1
ATOM 705 C C . LEU A 1 88 ? 25.171 1.815 -34.935 1.00 94.38 88 LEU A C 1
ATOM 707 O O . LEU A 1 88 ? 25.739 2.278 -35.917 1.00 94.38 88 LEU A O 1
ATOM 711 N N . GLU A 1 89 ? 25.485 0.618 -34.443 1.00 92.12 89 GLU A N 1
ATOM 712 C CA . GLU A 1 89 ? 26.472 -0.268 -35.063 1.00 92.12 89 GLU A CA 1
ATOM 713 C C . GLU A 1 89 ? 26.011 -0.743 -36.444 1.00 92.12 89 GLU A C 1
ATOM 715 O O . GLU A 1 89 ? 26.789 -0.703 -37.396 1.00 92.12 89 GLU A O 1
ATOM 720 N N . LYS A 1 90 ? 24.735 -1.121 -36.579 1.00 91.75 90 LYS A N 1
ATOM 721 C CA . LYS A 1 90 ? 24.146 -1.477 -37.872 1.00 91.75 90 LYS A CA 1
ATOM 722 C C . LYS A 1 90 ? 24.194 -0.304 -38.857 1.00 91.75 90 LYS A C 1
ATOM 724 O O . LYS A 1 90 ? 24.651 -0.479 -39.979 1.00 91.75 90 LYS A O 1
ATOM 729 N N . GLU A 1 91 ? 23.771 0.884 -38.427 1.00 89.88 91 GLU A N 1
ATOM 730 C CA . GLU A 1 91 ? 23.829 2.106 -39.238 1.00 89.88 91 GLU A CA 1
ATOM 731 C C . GLU A 1 91 ? 25.281 2.423 -39.645 1.00 89.88 91 GLU A C 1
ATOM 733 O O . GLU A 1 91 ? 25.543 2.679 -40.813 1.00 89.88 91 GLU A O 1
ATOM 738 N N . SER A 1 92 ? 26.250 2.306 -38.729 1.00 84.81 92 SER A N 1
ATOM 739 C CA . SER A 1 92 ? 27.682 2.501 -39.012 1.00 84.81 92 SER A CA 1
ATOM 740 C C . SER A 1 92 ? 28.241 1.507 -40.040 1.00 84.81 92 SER A C 1
ATOM 742 O O . SER A 1 92 ? 29.038 1.886 -40.896 1.00 84.81 92 SER A O 1
ATOM 744 N N . GLN A 1 93 ? 27.804 0.243 -40.002 1.00 79.75 93 GLN A N 1
ATOM 745 C CA . GLN A 1 93 ? 28.189 -0.765 -40.997 1.00 79.75 93 GLN A CA 1
ATOM 746 C C . GLN A 1 93 ? 27.567 -0.516 -42.379 1.00 79.75 93 GLN A C 1
ATOM 748 O O . GLN A 1 93 ? 28.181 -0.862 -43.388 1.00 79.75 93 GLN A O 1
ATOM 753 N N . GLU A 1 94 ? 26.365 0.062 -42.433 1.00 80.62 94 GLU A N 1
ATOM 754 C CA . GLU A 1 94 ? 25.666 0.395 -43.681 1.00 80.62 94 GLU A CA 1
ATOM 755 C C . GLU A 1 94 ? 26.195 1.684 -44.339 1.00 80.62 94 GLU A C 1
ATOM 757 O O . GLU A 1 94 ? 25.970 1.903 -45.532 1.00 80.62 94 GLU A O 1
ATOM 762 N N . LEU A 1 95 ? 26.937 2.524 -43.607 1.00 77.00 95 LEU A N 1
ATOM 763 C CA . LEU A 1 95 ? 27.583 3.708 -44.173 1.00 77.00 95 LEU A CA 1
ATOM 764 C C . LEU A 1 95 ? 28.803 3.318 -45.036 1.00 77.00 95 LEU A C 1
ATOM 766 O O . LEU A 1 95 ? 29.666 2.552 -44.597 1.00 77.00 95 LEU A O 1
ATOM 770 N N . PRO A 1 96 ? 28.943 3.865 -46.261 1.00 67.38 96 PRO A N 1
ATOM 771 C CA . PRO A 1 96 ? 30.134 3.645 -47.072 1.00 67.38 96 PRO A CA 1
ATOM 772 C C . PRO A 1 96 ? 31.358 4.232 -46.358 1.00 67.38 96 PRO A C 1
ATOM 774 O O . PRO A 1 96 ? 31.360 5.402 -45.976 1.00 67.38 96 PRO A O 1
ATOM 777 N N . ARG A 1 97 ? 32.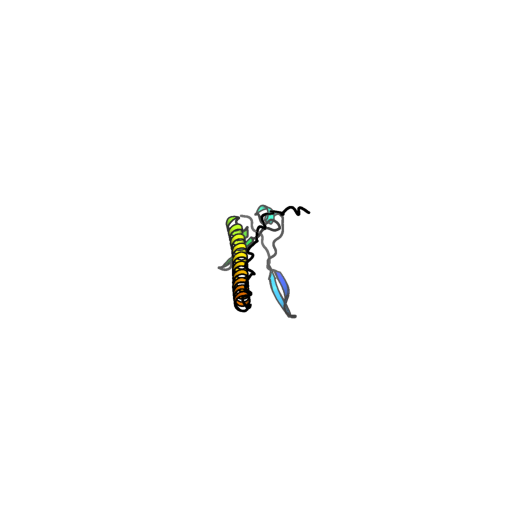419 3.429 -46.188 1.00 66.25 97 ARG A N 1
ATOM 778 C CA . ARG A 1 97 ? 33.690 3.913 -45.626 1.00 66.25 97 ARG A CA 1
ATOM 779 C C . ARG A 1 97 ? 34.281 4.956 -46.571 1.00 66.25 97 ARG A C 1
ATOM 781 O O . ARG A 1 97 ? 34.799 4.611 -47.631 1.00 66.25 97 ARG A O 1
ATOM 788 N N . VAL A 1 98 ? 34.207 6.224 -46.188 1.00 69.12 98 VAL A N 1
ATOM 789 C CA . VAL A 1 98 ? 34.949 7.295 -46.854 1.00 69.12 98 VAL A CA 1
ATOM 790 C C . VAL A 1 98 ? 36.371 7.245 -46.302 1.00 69.12 98 VAL A C 1
ATOM 792 O O . VAL A 1 98 ? 36.554 7.239 -45.087 1.00 69.12 98 VAL A O 1
ATOM 795 N N . ALA A 1 99 ? 37.379 7.146 -47.170 1.00 58.88 99 ALA A N 1
ATOM 796 C CA . ALA A 1 99 ? 38.767 7.237 -46.735 1.00 58.88 99 ALA A CA 1
ATOM 797 C C . ALA A 1 99 ? 38.986 8.610 -46.087 1.00 58.88 99 ALA A C 1
ATOM 799 O O . ALA A 1 99 ? 38.807 9.636 -46.746 1.00 58.88 99 ALA A O 1
ATOM 800 N N . GLU A 1 100 ? 39.351 8.636 -44.804 1.00 62.25 100 GLU A N 1
ATOM 801 C CA . GLU A 1 100 ? 39.862 9.863 -44.202 1.00 62.25 100 GLU A CA 1
ATOM 802 C C . GLU A 1 100 ? 41.100 10.296 -45.007 1.00 62.25 100 GLU A C 1
ATOM 804 O O . GLU A 1 100 ? 41.952 9.449 -45.307 1.00 62.25 100 GLU A O 1
ATOM 809 N N . PRO A 1 101 ? 41.208 11.574 -45.420 1.00 62.44 101 PRO A N 1
ATOM 810 C CA . PRO A 1 101 ? 42.379 12.035 -46.146 1.00 62.44 101 PRO A CA 1
ATOM 811 C C . PRO A 1 101 ? 43.610 11.779 -45.278 1.00 62.44 101 PRO A C 1
ATOM 813 O O . PRO A 1 101 ? 43.635 12.194 -44.119 1.00 62.44 101 PRO A O 1
ATOM 816 N N . GLN A 1 102 ? 44.636 11.124 -45.826 1.00 56.62 102 GLN A N 1
ATOM 817 C CA . GLN A 1 102 ? 45.932 11.058 -45.159 1.00 56.62 102 GLN A CA 1
ATOM 818 C C . GLN A 1 102 ? 46.466 12.488 -45.058 1.00 56.62 102 GLN A C 1
ATOM 820 O O . GLN A 1 102 ? 46.976 13.041 -46.030 1.00 56.62 102 GLN A O 1
ATOM 825 N N . GLN A 1 103 ? 46.284 13.122 -43.899 1.00 56.47 103 GLN A N 1
ATOM 826 C CA . GLN A 1 103 ? 46.901 14.406 -43.600 1.00 56.47 103 GLN A CA 1
ATOM 827 C C . GLN A 1 103 ? 48.388 14.169 -43.355 1.00 56.4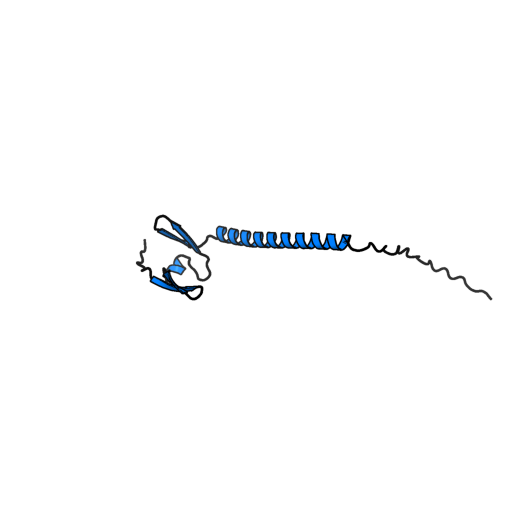7 103 GLN A C 1
ATOM 829 O O . GLN A 1 103 ? 48.866 14.129 -42.224 1.00 56.47 103 GLN A O 1
ATOM 834 N N . GLU A 1 104 ? 49.134 14.016 -44.442 1.00 48.44 104 GLU A N 1
ATOM 835 C CA . GLU A 1 104 ? 50.558 14.287 -44.428 1.00 48.44 104 GLU A CA 1
ATOM 836 C C . GLU A 1 104 ? 50.691 15.811 -44.311 1.00 48.44 104 GLU A C 1
ATOM 838 O O . GLU A 1 104 ? 50.663 16.550 -45.296 1.00 48.44 104 GLU A O 1
ATOM 843 N N . TYR A 1 105 ? 50.716 16.312 -43.072 1.00 55.06 105 TYR A N 1
ATOM 844 C CA . TYR A 1 105 ? 51.095 17.693 -42.809 1.00 55.06 105 TYR A CA 1
ATOM 845 C C . TYR A 1 105 ? 52.531 17.863 -43.299 1.00 55.06 105 TYR A C 1
ATOM 847 O O . TYR A 1 105 ? 53.487 17.558 -42.587 1.00 55.06 105 TYR A O 1
ATOM 855 N N . ILE A 1 106 ? 52.683 18.359 -44.528 1.00 53.38 106 ILE A N 1
ATOM 856 C CA . ILE A 1 106 ? 53.949 18.895 -45.004 1.00 53.38 106 ILE A CA 1
ATOM 857 C C . ILE A 1 106 ? 54.247 20.091 -44.099 1.00 53.38 106 ILE A C 1
ATOM 859 O O . ILE A 1 106 ? 53.730 21.191 -44.292 1.00 53.38 106 ILE A O 1
ATOM 863 N N . LEU A 1 107 ? 55.065 19.868 -43.071 1.00 52.66 107 LEU A N 1
ATOM 864 C CA . LEU A 1 107 ? 55.773 20.930 -42.375 1.00 52.66 107 LEU A CA 1
ATOM 865 C C . LEU A 1 107 ? 56.734 21.530 -43.399 1.00 52.66 107 LEU A C 1
ATOM 867 O O . LEU A 1 107 ? 57.853 21.054 -43.578 1.00 52.66 107 LEU A O 1
ATOM 871 N N . ILE A 1 108 ? 56.259 22.541 -44.126 1.00 53.38 108 ILE A N 1
ATOM 872 C CA . ILE A 1 108 ? 57.076 23.321 -45.045 1.00 53.38 108 ILE A CA 1
ATOM 873 C C . ILE A 1 108 ? 58.096 24.051 -44.170 1.00 53.38 108 ILE A C 1
ATOM 875 O O . ILE A 1 108 ? 57.803 25.089 -43.574 1.00 53.38 108 ILE A O 1
ATOM 879 N N . SER A 1 109 ? 59.286 23.470 -44.036 1.00 52.34 109 SER A N 1
ATOM 880 C CA . SER A 1 109 ? 60.439 24.150 -43.472 1.00 52.34 109 SER A CA 1
ATOM 881 C C . SER A 1 109 ? 60.729 25.354 -44.366 1.00 52.34 109 SER A C 1
ATOM 883 O O . SER A 1 109 ? 61.102 25.235 -45.534 1.00 52.34 109 SER A O 1
ATOM 885 N N . GLY A 1 110 ? 60.462 26.543 -43.831 1.00 53.16 110 GLY A N 1
ATOM 886 C CA . GLY A 1 110 ? 60.728 27.797 -44.512 1.00 53.16 110 GLY A CA 1
ATOM 887 C C . GLY A 1 110 ? 62.222 27.949 -44.755 1.00 53.16 110 GLY A C 1
ATOM 888 O O . GLY A 1 110 ? 62.959 28.317 -43.848 1.00 53.16 110 GLY A O 1
ATOM 889 N N . ASN A 1 111 ? 62.657 27.711 -45.988 1.00 46.88 111 ASN A N 1
ATOM 890 C CA . ASN A 1 111 ? 63.921 28.223 -46.492 1.00 46.88 111 ASN A CA 1
ATOM 891 C C . ASN A 1 111 ? 63.648 29.022 -47.766 1.00 46.88 111 ASN A C 1
ATOM 893 O O . ASN A 1 111 ? 63.588 28.496 -48.875 1.00 46.88 111 ASN A O 1
ATOM 897 N N . SER A 1 112 ? 63.456 30.326 -47.576 1.00 54.12 112 SER A N 1
ATOM 898 C CA . SER A 1 112 ? 63.404 31.322 -48.644 1.00 54.12 112 SER A CA 1
ATOM 899 C C . SER A 1 112 ? 64.760 31.412 -49.356 1.00 54.12 112 SER A C 1
ATOM 901 O O . SER A 1 112 ? 65.758 31.706 -48.692 1.00 54.12 112 SER A O 1
ATOM 903 N N . PRO A 1 113 ? 64.845 31.282 -50.693 1.00 49.62 113 PRO A N 1
ATOM 904 C CA . PRO A 1 113 ? 66.029 31.703 -51.421 1.00 49.62 113 PRO A CA 1
ATOM 905 C C . PRO A 1 113 ? 65.957 33.209 -51.700 1.00 49.62 113 PRO A C 1
ATOM 907 O O . PRO A 1 113 ? 65.004 33.722 -52.290 1.00 49.62 113 PRO A O 1
ATOM 910 N N . LYS A 1 114 ? 67.000 33.924 -51.269 1.00 52.59 114 LYS A N 1
ATOM 911 C CA . LYS A 1 114 ? 67.261 35.326 -51.606 1.00 52.59 114 LYS A CA 1
ATOM 912 C C . LYS A 1 114 ? 67.442 35.466 -53.122 1.00 52.59 114 LYS A C 1
ATOM 914 O O . LYS A 1 114 ? 68.342 34.856 -53.691 1.00 52.59 114 LYS A O 1
ATOM 919 N N . ARG A 1 115 ? 66.633 36.315 -53.763 1.00 43.28 115 ARG A N 1
ATOM 920 C CA . ARG A 1 115 ? 66.910 36.807 -55.120 1.00 43.28 115 ARG A CA 1
ATOM 921 C C . ARG A 1 115 ? 68.050 37.824 -55.052 1.00 43.28 115 ARG A C 1
ATOM 923 O O . ARG A 1 115 ? 67.875 38.892 -54.468 1.00 43.28 115 ARG A O 1
ATOM 930 N N . HIS A 1 116 ? 69.191 37.510 -55.659 1.00 48.78 116 HIS A N 1
ATOM 931 C CA . HIS A 1 116 ? 70.172 38.515 -56.057 1.00 48.78 116 HIS A CA 1
ATOM 932 C C . HIS A 1 116 ? 70.074 38.739 -57.567 1.00 48.78 116 HIS A C 1
ATOM 934 O O . HIS A 1 116 ? 70.246 37.791 -58.322 1.00 48.78 116 HIS A O 1
ATOM 940 N N . ARG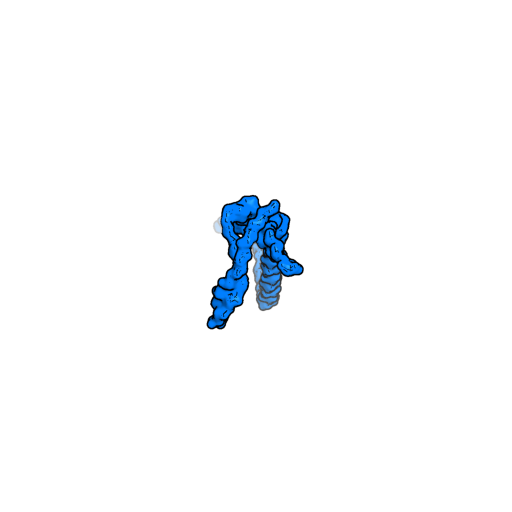 A 1 117 ? 69.763 40.003 -57.893 1.00 53.41 117 ARG A N 1
ATOM 941 C CA . ARG A 1 117 ? 69.946 40.773 -59.136 1.00 53.41 117 ARG A CA 1
ATOM 942 C C . ARG A 1 117 ? 69.756 40.065 -60.473 1.00 53.41 117 ARG A C 1
ATOM 944 O O . ARG A 1 117 ? 70.661 39.319 -60.887 1.00 53.41 117 ARG A O 1
#

Secondary structure (DSSP, 8-state):
------PPEEEEEEETTEEEEEEE----STHHHHTT--TT--EEEEEETTEEEEEEPPHHHHHHHHHHHHHHHHHHHHHHHHHHHHHHHHHHHHS--PPPP----------PPP---

pLDDT: mean 82.63, std 14.41, range [43.28, 97.12]

Sequence (117 aa):
MNKKHIKVAYTSRLSGGSYTQVPKIQMEGRWLEELGFSIGSTIVVEYGEGSLCIRPMTEMELAEKQRRETQKELDSKAAEIRRLQFRLEKESQELPRVAEPQQEYILISGNSPKRHR

Foldseek 3Di:
DDDDDWDWDWDWDQDPNDTDTDTDTDDDDPVCVVQVNDPPFDWDWDDDPNDIDIHTDDPVNVVVVVVVVVVVVVVVVVVVVVVVVVVVVVVVVVDDDDDDPPPPPPPPPDDDDDDDD